Protein AF-A0A409X6I0-F1 (afdb_monomer_lite)

Secondary structure (DSSP, 8-state):
----------------------------GGGGS-HHHHHHHHHHHHHTT--TT-HHHHHH-TTHHHHHHHHHHHHS---SSS-HHHHHHHHHHHHH-TTTTS-HHHHHHHHHHHHHTT--TT-HHHHHHTHHHHHHHHHHHHHHH-GGGHHHHHHHHHHH---SS-SPPPS--

InterPro domains:
  IPR008427 Extracellular membrane protein, CFEM domain [PF05730] (35-93)
  IPR008427 Extracellular membrane protein, CFEM domain [PF05730] (104-156)
  IPR008427 Extracellular membrane protein, CFEM domain [PS52012] (8-117)

Radius of gyration: 24.14 Å; chains: 1; bounding box: 64×63×84 Å

pLDDT: mean 82.96, std 17.98, range [41.56, 98.56]

Foldseek 3Di:
DDDDDDDDDDDDDDDDDPPPDPPPQPPQLCPPDDPQLVVQLCVLCVVLVHDSSPLVSQLPRPRSLVSSVVSCVVPPPDPDPDDVSSVSSQVSSCLVQVCRPPDPQLSVLLCVLCVVQVHHSNPLQSCLVCVVSSVVSSLVSCVVPPVVCSVVSVVSCVPRSDRPDDDDPDDDD

Structure (mmCIF, N/CA/C/O backbone):
data_AF-A0A409X6I0-F1
#
_entry.id   AF-A0A409X6I0-F1
#
loop_
_atom_site.group_PDB
_atom_site.id
_atom_site.type_symbol
_atom_site.label_atom_id
_atom_site.label_alt_id
_atom_site.label_comp_id
_atom_site.label_asym_id
_atom_site.label_entity_id
_atom_site.label_seq_id
_atom_site.pdbx_PDB_ins_code
_atom_site.Cartn_x
_atom_site.Cartn_y
_atom_site.Cartn_z
_atom_site.occupancy
_atom_site.B_iso_or_equiv
_atom_site.auth_seq_id
_atom_site.auth_comp_id
_atom_site.auth_asym_id
_atom_site.auth_atom_id
_atom_site.pdbx_PDB_model_num
ATOM 1 N N . MET A 1 1 ? 24.842 -46.355 59.432 1.00 44.62 1 MET A N 1
ATOM 2 C CA . MET A 1 1 ? 25.572 -45.816 58.264 1.00 44.62 1 MET A CA 1
ATOM 3 C C . MET A 1 1 ? 25.236 -46.663 57.041 1.00 44.62 1 MET A C 1
ATOM 5 O O . MET A 1 1 ? 25.737 -47.772 56.950 1.00 44.62 1 MET A O 1
ATOM 9 N N . ARG A 1 2 ? 24.339 -46.182 56.169 1.00 41.56 2 ARG A N 1
ATOM 10 C CA . ARG A 1 2 ? 24.324 -46.360 54.700 1.00 41.56 2 ARG A CA 1
ATOM 11 C C . ARG A 1 2 ? 23.051 -45.700 54.160 1.00 41.56 2 ARG A C 1
ATOM 13 O O . ARG A 1 2 ? 21.946 -46.066 54.536 1.00 41.56 2 ARG A O 1
ATOM 20 N N . LEU A 1 3 ? 23.280 -44.653 53.373 1.00 43.84 3 LEU A N 1
ATOM 21 C CA . LEU A 1 3 ? 22.311 -43.771 52.733 1.00 43.84 3 LEU A CA 1
ATOM 22 C C . LEU A 1 3 ? 21.773 -44.432 51.461 1.00 43.84 3 LEU A C 1
ATOM 24 O O . LEU A 1 3 ? 22.565 -44.910 50.651 1.00 43.84 3 LEU A O 1
ATOM 28 N N . THR A 1 4 ? 20.460 -44.402 51.248 1.00 53.38 4 THR A N 1
ATOM 29 C CA . THR A 1 4 ? 19.843 -44.723 49.953 1.00 53.38 4 THR A CA 1
ATOM 30 C C . THR A 1 4 ? 19.364 -43.438 49.288 1.00 53.38 4 THR A C 1
ATOM 32 O O . THR A 1 4 ? 18.361 -42.851 49.685 1.00 53.38 4 THR A O 1
ATOM 35 N N . PHE A 1 5 ? 20.127 -43.005 48.282 1.00 50.94 5 PHE A N 1
ATOM 36 C CA . PHE A 1 5 ? 19.783 -41.962 47.317 1.00 50.94 5 PHE A CA 1
ATOM 37 C C . PHE A 1 5 ? 18.679 -42.471 46.377 1.00 50.94 5 PHE A C 1
ATOM 39 O O . PHE A 1 5 ? 18.857 -43.504 45.738 1.00 50.94 5 PHE A O 1
ATOM 46 N N . SER A 1 6 ? 17.569 -41.741 46.254 1.00 55.03 6 SER A N 1
ATOM 47 C CA . SER A 1 6 ? 16.599 -41.918 45.162 1.00 55.03 6 SER A CA 1
ATOM 48 C C . SER A 1 6 ? 16.663 -40.699 44.246 1.00 55.03 6 SER A C 1
ATOM 50 O O . SER A 1 6 ? 16.239 -39.608 44.620 1.00 55.03 6 SER A O 1
ATOM 52 N N . LEU A 1 7 ? 17.248 -40.888 43.061 1.00 52.19 7 LEU A N 1
ATOM 53 C CA . LEU A 1 7 ? 17.246 -39.920 41.967 1.00 52.19 7 LEU A CA 1
ATOM 54 C C . LEU A 1 7 ? 15.867 -39.919 41.297 1.00 52.19 7 LEU A C 1
ATOM 56 O O . LEU A 1 7 ? 15.489 -40.895 40.654 1.00 52.19 7 LEU A O 1
ATOM 60 N N . LEU A 1 8 ? 15.132 -38.814 41.419 1.00 54.28 8 LEU A N 1
ATOM 61 C CA . LEU A 1 8 ? 13.955 -38.537 40.598 1.00 54.28 8 LEU A CA 1
ATOM 62 C C . LEU A 1 8 ? 14.421 -37.858 39.304 1.00 54.28 8 LEU A C 1
ATOM 64 O O . LEU A 1 8 ? 14.811 -36.691 39.305 1.00 54.28 8 LEU A O 1
ATOM 68 N N . ALA A 1 9 ? 14.417 -38.611 38.205 1.00 52.28 9 ALA A N 1
ATOM 69 C CA . ALA A 1 9 ? 14.666 -38.094 36.866 1.00 52.28 9 ALA A CA 1
ATOM 70 C C . ALA A 1 9 ? 13.420 -37.334 36.377 1.00 52.28 9 ALA A C 1
ATOM 72 O O . ALA A 1 9 ? 12.397 -37.936 36.060 1.00 52.28 9 ALA A O 1
ATOM 73 N N . SER A 1 10 ? 13.504 -36.004 36.353 1.00 57.00 10 SER A N 1
ATOM 74 C CA . SER A 1 10 ? 12.445 -35.121 35.859 1.00 57.00 10 SER A CA 1
ATOM 75 C C . SER A 1 10 ? 12.560 -34.992 34.337 1.00 57.00 10 SER A C 1
ATOM 77 O O . SER A 1 10 ? 13.460 -34.327 33.823 1.00 57.00 10 SER A O 1
ATOM 79 N N . THR A 1 11 ? 11.691 -35.682 33.600 1.00 52.91 11 THR A N 1
ATOM 80 C CA . THR A 1 11 ? 11.633 -35.637 32.133 1.00 52.91 11 THR A CA 1
ATOM 81 C C . THR A 1 11 ? 10.944 -34.355 31.664 1.00 52.91 11 THR A C 1
ATOM 83 O O . THR A 1 11 ? 9.725 -34.226 31.768 1.00 52.91 11 THR A O 1
ATOM 86 N N . PHE A 1 12 ? 11.719 -33.414 31.123 1.00 55.34 12 PHE A N 1
ATOM 87 C CA . PHE A 1 12 ? 11.206 -32.261 30.379 1.00 55.34 12 PHE A CA 1
ATOM 88 C C . PHE A 1 12 ? 10.699 -32.717 29.001 1.00 55.34 12 PHE A C 1
ATOM 90 O O . PHE A 1 12 ? 11.486 -33.139 28.156 1.00 55.34 12 PHE A O 1
ATOM 97 N N . ILE A 1 13 ? 9.387 -32.630 28.771 1.00 62.47 13 ILE A N 1
ATOM 98 C CA . ILE A 1 13 ? 8.759 -32.860 27.462 1.00 62.47 13 ILE A CA 1
ATOM 99 C C . ILE A 1 13 ? 8.757 -31.526 26.706 1.00 62.47 13 ILE A C 1
ATOM 101 O O . ILE A 1 13 ? 7.970 -30.630 27.012 1.00 62.47 13 ILE A O 1
ATOM 105 N N . THR A 1 14 ? 9.648 -31.369 25.729 1.00 55.47 14 THR A N 1
ATOM 106 C CA . THR A 1 14 ? 9.656 -30.224 24.810 1.00 55.47 14 THR A CA 1
ATOM 107 C C . THR A 1 14 ? 8.617 -30.433 23.708 1.00 55.47 14 THR A C 1
ATOM 109 O O . THR A 1 14 ? 8.810 -31.203 22.770 1.00 55.47 14 THR A O 1
ATOM 112 N N . LEU A 1 15 ? 7.488 -29.731 23.822 1.00 55.09 15 LEU A N 1
ATOM 113 C CA . LEU A 1 15 ? 6.472 -29.626 22.775 1.00 55.09 15 LEU A CA 1
ATOM 114 C C . LEU A 1 15 ? 7.026 -28.806 21.595 1.00 55.09 15 LEU A C 1
ATOM 116 O O . LEU A 1 15 ? 7.032 -27.576 21.632 1.00 55.09 15 LEU A O 1
ATOM 120 N N . LEU A 1 16 ? 7.487 -29.484 20.539 1.00 52.91 16 LEU A N 1
ATOM 121 C CA . LEU A 1 16 ? 7.744 -28.852 19.242 1.00 52.91 16 LEU A CA 1
ATOM 122 C C . LEU A 1 16 ? 6.402 -28.449 18.618 1.00 52.91 16 LEU A C 1
ATOM 124 O O . LEU A 1 16 ? 5.678 -29.279 18.074 1.00 52.91 16 LEU A O 1
ATOM 128 N N . SER A 1 17 ? 6.073 -27.161 18.690 1.00 53.56 17 SER A N 1
ATOM 129 C CA . SER A 1 17 ? 4.983 -26.591 17.899 1.00 53.56 17 SER A CA 1
ATOM 130 C C . SER A 1 17 ? 5.460 -26.462 16.452 1.00 53.56 17 SER A C 1
ATOM 132 O O . SER A 1 17 ? 6.298 -25.613 16.153 1.00 53.56 17 SER A O 1
ATOM 134 N N . LEU A 1 18 ? 4.962 -27.314 15.552 1.00 47.59 18 LEU A N 1
ATOM 135 C CA . LEU A 1 18 ? 5.160 -27.128 14.115 1.00 47.59 18 LEU A CA 1
ATOM 136 C C . LEU A 1 18 ? 4.294 -25.951 13.658 1.00 47.59 18 LEU A C 1
ATOM 138 O O . LEU A 1 18 ? 3.101 -26.102 13.400 1.00 47.59 18 LEU A O 1
ATOM 142 N N . THR A 1 19 ? 4.891 -24.769 13.541 1.00 52.56 19 THR A N 1
ATOM 143 C CA . THR A 1 19 ? 4.283 -23.665 12.798 1.00 52.56 19 THR A CA 1
ATOM 144 C C . THR A 1 19 ? 4.345 -24.005 11.315 1.00 52.56 19 THR A C 1
ATOM 146 O O . THR A 1 19 ? 5.390 -23.883 10.678 1.00 52.56 19 THR A O 1
ATOM 149 N N . THR A 1 20 ? 3.231 -24.467 10.753 1.00 48.56 20 THR A N 1
ATOM 150 C CA . THR A 1 20 ? 3.060 -24.596 9.305 1.00 48.56 20 THR A CA 1
ATOM 151 C C . THR A 1 20 ? 2.965 -23.204 8.690 1.00 48.56 20 THR A C 1
ATOM 153 O O . THR A 1 20 ? 1.882 -22.625 8.596 1.00 48.56 20 THR A O 1
ATOM 156 N N . THR A 1 21 ? 4.099 -22.649 8.274 1.00 46.59 21 THR A N 1
ATOM 157 C CA . THR A 1 21 ? 4.140 -21.462 7.422 1.00 46.59 21 THR A CA 1
ATOM 158 C C . THR A 1 21 ? 3.595 -21.864 6.054 1.00 46.59 21 THR A C 1
ATOM 160 O O . THR A 1 21 ? 4.266 -22.552 5.285 1.00 46.59 21 THR A O 1
ATOM 163 N N . LYS A 1 22 ? 2.355 -21.476 5.735 1.00 43.53 22 LYS A N 1
ATOM 164 C CA . LYS A 1 22 ? 1.881 -21.517 4.349 1.00 43.53 22 LYS A CA 1
ATOM 165 C C . LYS A 1 22 ? 2.707 -20.495 3.572 1.00 43.53 22 LYS A C 1
ATOM 167 O O . LYS A 1 22 ? 2.437 -19.301 3.648 1.00 43.53 22 LYS A O 1
ATOM 172 N N . ALA A 1 23 ? 3.734 -20.959 2.864 1.00 43.31 23 ALA A N 1
ATOM 173 C CA . ALA A 1 23 ? 4.404 -20.166 1.847 1.00 43.31 23 ALA A CA 1
ATOM 174 C C . ALA A 1 23 ? 3.384 -19.923 0.730 1.00 43.31 23 ALA A C 1
ATOM 176 O O . ALA A 1 23 ? 3.188 -20.753 -0.154 1.00 43.31 23 ALA A O 1
ATOM 177 N N . GLN A 1 24 ? 2.643 -18.825 0.840 1.00 46.12 24 GLN A N 1
ATOM 178 C CA . GLN A 1 24 ? 1.776 -18.351 -0.222 1.00 46.12 24 GLN A CA 1
ATOM 179 C C . GLN A 1 24 ? 2.703 -17.952 -1.368 1.00 46.12 24 GLN A C 1
ATOM 181 O O . GLN A 1 24 ? 3.356 -16.914 -1.304 1.00 46.12 24 GLN A O 1
ATOM 186 N N . THR A 1 25 ? 2.833 -18.818 -2.374 1.00 45.09 25 THR A N 1
ATOM 187 C CA . THR A 1 25 ? 3.571 -18.517 -3.601 1.00 45.09 25 THR A CA 1
ATOM 188 C C . THR A 1 25 ? 2.778 -17.463 -4.356 1.00 45.09 25 THR A C 1
ATOM 190 O O . THR A 1 25 ? 1.951 -17.780 -5.212 1.00 45.09 25 THR A O 1
ATOM 193 N N . THR A 1 26 ? 2.962 -16.200 -3.982 1.00 56.19 26 THR A N 1
ATOM 194 C CA . THR A 1 26 ? 2.552 -15.071 -4.804 1.00 56.19 26 THR A CA 1
ATOM 195 C C . THR A 1 26 ? 3.239 -15.257 -6.151 1.00 56.19 26 THR A C 1
ATOM 197 O O . THR A 1 26 ? 4.463 -15.358 -6.228 1.00 56.19 26 THR A O 1
ATOM 200 N N . ALA A 1 27 ? 2.449 -15.416 -7.215 1.00 64.19 27 ALA A N 1
ATOM 201 C CA . ALA A 1 27 ? 2.991 -15.456 -8.565 1.00 64.19 27 ALA A CA 1
ATOM 202 C C . ALA A 1 27 ? 3.915 -14.243 -8.737 1.00 64.19 27 ALA A C 1
ATOM 204 O O . ALA A 1 27 ? 3.525 -13.134 -8.366 1.00 64.19 27 ALA A O 1
ATOM 205 N N . ALA A 1 28 ? 5.141 -14.461 -9.227 1.00 81.75 28 ALA A N 1
ATOM 206 C CA . ALA A 1 28 ? 6.127 -13.394 -9.344 1.00 81.75 28 ALA A CA 1
ATOM 207 C C . ALA A 1 28 ? 5.512 -12.249 -10.162 1.00 81.75 28 ALA A C 1
ATOM 209 O O . ALA A 1 28 ? 5.194 -12.415 -11.340 1.00 81.75 28 ALA A O 1
ATOM 210 N N . TRP A 1 29 ? 5.290 -11.107 -9.508 1.00 88.88 29 TRP A N 1
ATOM 211 C CA . TRP A 1 29 ? 4.547 -9.968 -10.056 1.00 88.88 29 TRP A CA 1
ATOM 212 C C . TRP A 1 29 ? 5.142 -9.466 -11.381 1.00 88.88 29 TRP A C 1
ATOM 214 O O . TRP A 1 29 ? 4.434 -8.949 -12.245 1.00 88.88 29 TRP A O 1
ATOM 224 N N . TRP A 1 30 ? 6.447 -9.686 -11.555 1.00 90.38 30 TRP A N 1
ATOM 225 C CA . TRP A 1 30 ? 7.239 -9.286 -12.706 1.00 90.38 30 TRP A CA 1
ATOM 226 C C . TRP A 1 30 ? 7.189 -10.274 -13.888 1.00 90.38 30 TRP A C 1
ATOM 228 O O . TRP A 1 30 ? 7.613 -9.916 -14.983 1.00 90.38 30 TRP A O 1
ATOM 238 N N . ASN A 1 31 ? 6.640 -11.487 -13.730 1.00 88.50 31 ASN A N 1
ATOM 239 C CA . ASN A 1 31 ? 6.632 -12.515 -14.789 1.00 88.50 31 ASN A CA 1
ATOM 240 C C . ASN A 1 31 ? 5.820 -12.125 -16.033 1.00 88.50 31 ASN A C 1
ATOM 242 O O . ASN A 1 31 ? 6.043 -12.667 -17.111 1.00 88.50 31 ASN A O 1
ATOM 246 N N . SER A 1 32 ? 4.850 -11.223 -15.881 1.00 85.19 32 SER A N 1
ATOM 247 C CA . SER A 1 32 ? 4.010 -10.738 -16.986 1.00 85.19 32 SER A CA 1
ATOM 248 C C . SER A 1 32 ? 4.610 -9.533 -17.717 1.00 85.19 32 SER A C 1
ATOM 250 O O . SER A 1 32 ? 4.022 -9.034 -18.678 1.00 85.19 32 SER A O 1
ATOM 252 N N . LEU A 1 33 ? 5.765 -9.044 -17.262 1.00 88.75 33 LEU A N 1
ATOM 253 C CA . LEU A 1 33 ? 6.386 -7.837 -17.781 1.00 88.75 33 LEU A CA 1
ATOM 254 C C . LEU A 1 33 ? 7.292 -8.134 -18.975 1.00 88.75 33 LEU A C 1
ATOM 256 O O . LEU A 1 33 ? 7.905 -9.193 -19.085 1.00 88.75 33 LEU A O 1
ATOM 260 N N . LEU A 1 34 ? 7.422 -7.144 -19.857 1.00 89.94 34 LEU A N 1
ATOM 261 C CA . LEU A 1 34 ? 8.413 -7.171 -20.930 1.00 89.94 34 LEU A CA 1
ATOM 262 C C . LEU A 1 34 ? 9.837 -7.052 -20.365 1.00 89.94 34 LEU A C 1
ATOM 264 O O . LEU A 1 34 ? 10.048 -6.548 -19.261 1.00 89.94 34 LEU A O 1
ATOM 268 N N . THR A 1 35 ? 10.831 -7.437 -21.168 1.00 91.06 35 THR A N 1
ATOM 269 C CA . THR A 1 35 ? 12.244 -7.472 -20.757 1.00 91.06 35 THR A CA 1
ATOM 270 C C . THR A 1 35 ? 12.748 -6.142 -20.191 1.00 91.06 35 THR A C 1
ATOM 272 O O . THR A 1 35 ? 13.415 -6.148 -19.161 1.00 91.06 35 THR A O 1
ATOM 275 N N . CYS A 1 36 ? 12.412 -5.003 -20.814 1.00 92.81 36 CYS A N 1
ATOM 276 C CA . CYS A 1 36 ? 12.881 -3.698 -20.333 1.00 92.81 36 CYS A CA 1
ATOM 277 C C . CYS A 1 36 ? 12.356 -3.367 -18.918 1.00 92.81 36 CYS A C 1
ATOM 279 O O . CYS A 1 36 ? 13.174 -3.148 -18.024 1.00 92.81 36 CYS A O 1
ATOM 281 N N . PRO A 1 37 ? 11.036 -3.414 -18.639 1.00 93.25 37 PRO A N 1
ATOM 282 C CA . PRO A 1 37 ? 10.547 -3.240 -17.273 1.00 93.25 37 PRO A CA 1
ATOM 283 C C . PRO A 1 37 ? 11.107 -4.250 -16.262 1.00 93.25 37 PRO A C 1
ATOM 285 O O . PRO A 1 37 ? 11.375 -3.861 -15.130 1.00 93.25 37 PRO A O 1
ATOM 288 N N . VAL A 1 38 ? 11.348 -5.513 -16.640 1.00 94.12 38 VAL A N 1
ATOM 289 C CA . VAL A 1 38 ? 11.995 -6.486 -15.733 1.00 94.12 38 VAL A CA 1
ATOM 290 C C . VAL A 1 38 ? 13.414 -6.044 -15.363 1.00 94.12 38 VAL A C 1
ATOM 292 O O . VAL A 1 38 ? 13.796 -6.129 -14.196 1.00 94.12 38 VAL A O 1
ATOM 295 N N . GLN A 1 39 ? 14.192 -5.528 -16.318 1.00 95.00 39 GLN A N 1
ATOM 296 C CA . GLN A 1 39 ? 15.533 -4.994 -16.046 1.00 95.00 39 GLN A CA 1
ATOM 297 C C . GLN A 1 39 ? 15.479 -3.783 -15.109 1.00 95.00 39 GLN A C 1
ATOM 299 O O . GLN A 1 39 ? 16.240 -3.725 -14.143 1.00 95.00 39 GLN A O 1
ATOM 304 N N . CYS A 1 40 ? 14.533 -2.867 -15.334 1.00 95.88 40 CYS A N 1
ATOM 305 C CA . CYS A 1 40 ? 14.305 -1.736 -14.438 1.00 95.88 40 CYS A CA 1
ATOM 306 C C . CYS A 1 40 ? 13.916 -2.180 -13.024 1.00 95.88 40 CYS A C 1
ATOM 308 O O . CYS A 1 40 ? 14.482 -1.685 -12.052 1.00 95.88 40 CYS A O 1
ATOM 310 N N . ALA A 1 41 ? 12.999 -3.142 -12.899 1.00 95.50 41 ALA A N 1
ATOM 311 C CA . ALA A 1 41 ? 12.601 -3.706 -11.613 1.00 95.50 41 ALA A CA 1
ATOM 312 C C . ALA A 1 41 ? 13.779 -4.387 -10.904 1.00 95.50 41 ALA A C 1
ATOM 314 O O . ALA A 1 41 ? 13.976 -4.189 -9.711 1.00 95.50 41 ALA A O 1
ATOM 315 N N . THR A 1 42 ? 14.602 -5.141 -11.635 1.00 96.44 42 THR A N 1
ATOM 316 C CA . THR A 1 42 ? 15.782 -5.819 -11.076 1.00 96.44 42 THR A CA 1
ATOM 317 C C . THR A 1 42 ? 16.801 -4.809 -10.552 1.00 96.44 42 THR A C 1
ATOM 319 O O . THR A 1 42 ? 17.294 -4.952 -9.435 1.00 96.44 42 THR A O 1
ATOM 322 N N . SER A 1 43 ? 17.084 -3.755 -11.325 1.00 97.12 43 SER A N 1
ATOM 323 C CA . SER A 1 43 ? 18.016 -2.703 -10.910 1.00 97.12 43 SER A CA 1
ATOM 324 C C . SER A 1 43 ? 17.487 -1.906 -9.716 1.00 97.12 43 SER A C 1
ATOM 326 O O . SER A 1 43 ? 18.236 -1.650 -8.776 1.00 97.12 43 SER A O 1
ATOM 328 N N . ALA A 1 44 ? 16.204 -1.537 -9.722 1.00 97.25 44 ALA A N 1
ATOM 329 C CA . ALA A 1 44 ? 15.579 -0.824 -8.611 1.00 97.25 44 ALA A CA 1
ATOM 330 C C . ALA A 1 44 ? 15.533 -1.683 -7.336 1.00 97.25 44 ALA A C 1
ATOM 332 O O . ALA A 1 44 ? 15.771 -1.172 -6.244 1.00 97.25 44 ALA A O 1
ATOM 333 N N . ALA A 1 45 ? 15.276 -2.991 -7.460 1.00 97.06 45 ALA A N 1
ATOM 334 C CA . ALA A 1 45 ? 15.303 -3.927 -6.335 1.00 97.06 45 ALA A CA 1
ATOM 335 C C . ALA A 1 45 ? 16.703 -3.987 -5.711 1.00 97.06 45 ALA A C 1
ATOM 337 O O . ALA A 1 45 ? 16.839 -3.820 -4.499 1.00 97.06 45 ALA A O 1
ATOM 338 N N . ALA A 1 46 ? 17.745 -4.110 -6.542 1.00 97.31 46 ALA A N 1
ATOM 339 C CA . ALA A 1 46 ? 19.131 -4.089 -6.085 1.00 97.31 46 ALA A CA 1
ATOM 340 C C . ALA A 1 46 ? 19.491 -2.773 -5.368 1.00 97.31 46 ALA A C 1
ATOM 342 O O . ALA A 1 46 ? 20.075 -2.814 -4.286 1.00 97.31 46 ALA A O 1
ATOM 343 N N . ASN A 1 47 ? 19.085 -1.618 -5.911 1.00 97.31 47 ASN A N 1
ATOM 344 C CA . ASN A 1 47 ? 19.296 -0.310 -5.274 1.00 97.31 47 ASN A CA 1
ATOM 345 C C . ASN A 1 47 ? 18.570 -0.182 -3.927 1.00 97.31 47 ASN A C 1
ATOM 347 O O . ASN A 1 47 ? 19.083 0.438 -2.997 1.00 97.31 47 ASN A O 1
ATOM 351 N N . ALA A 1 48 ? 17.384 -0.777 -3.816 1.00 96.38 48 ALA A N 1
ATOM 352 C CA . ALA A 1 48 ? 16.615 -0.841 -2.580 1.00 96.38 48 ALA A CA 1
ATOM 353 C C . ALA A 1 48 ? 17.164 -1.865 -1.567 1.00 96.38 48 ALA A C 1
ATOM 355 O O . ALA A 1 48 ? 16.655 -1.931 -0.449 1.00 96.38 48 ALA A O 1
ATOM 356 N N . GLY A 1 49 ? 18.169 -2.669 -1.936 1.00 97.00 49 GLY A N 1
ATOM 357 C CA . GLY A 1 49 ? 18.667 -3.771 -1.110 1.00 97.00 49 GLY A CA 1
ATOM 358 C C . GLY A 1 49 ? 17.664 -4.920 -0.957 1.00 97.00 49 GLY A C 1
ATOM 359 O O . GLY A 1 49 ? 17.727 -5.655 0.026 1.00 97.00 49 GLY A O 1
ATOM 360 N N . CYS A 1 50 ? 16.732 -5.062 -1.900 1.00 96.00 50 CYS A N 1
ATOM 361 C CA . CYS A 1 50 ? 15.690 -6.083 -1.904 1.00 96.00 50 CYS A CA 1
ATOM 362 C C . CYS A 1 50 ? 15.952 -7.147 -2.977 1.00 96.00 50 CYS A C 1
ATOM 364 O O . CYS A 1 50 ? 16.481 -6.855 -4.050 1.00 96.00 50 CYS A O 1
ATOM 366 N N . ASP A 1 51 ? 15.496 -8.376 -2.727 1.00 95.38 51 ASP A N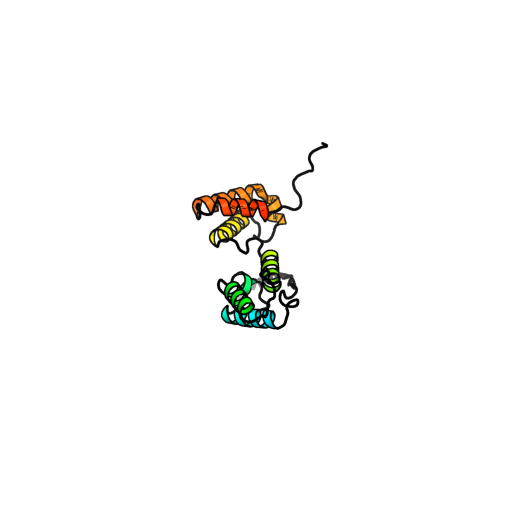 1
ATOM 367 C CA . ASP A 1 51 ? 15.328 -9.370 -3.789 1.00 95.38 51 ASP A CA 1
ATOM 368 C C . ASP A 1 51 ? 14.083 -9.024 -4.624 1.00 95.38 51 ASP A C 1
ATOM 370 O O . ASP A 1 51 ? 13.059 -8.612 -4.076 1.00 95.38 51 ASP A O 1
ATOM 374 N N . ILE A 1 52 ? 14.134 -9.210 -5.947 1.00 93.44 52 ILE A N 1
ATOM 375 C CA . ILE A 1 52 ? 12.991 -8.911 -6.833 1.00 93.44 52 ILE A CA 1
ATOM 376 C C . ILE A 1 52 ? 11.751 -9.782 -6.529 1.00 93.44 52 ILE A C 1
ATOM 378 O O . ILE A 1 52 ? 10.619 -9.410 -6.858 1.00 93.44 52 ILE A O 1
ATOM 382 N N . ASN A 1 53 ? 11.944 -10.933 -5.881 1.00 92.56 53 ASN A N 1
ATOM 383 C CA . ASN A 1 53 ? 10.878 -11.822 -5.424 1.00 92.56 53 ASN A CA 1
ATOM 384 C C . ASN A 1 53 ? 10.410 -11.506 -3.997 1.00 92.56 53 ASN A C 1
ATOM 386 O O . ASN A 1 53 ? 9.345 -11.980 -3.597 1.00 92.56 53 ASN A O 1
ATOM 390 N N . ASP A 1 54 ? 11.146 -10.694 -3.232 1.00 92.19 54 ASP A N 1
ATOM 391 C CA . ASP A 1 54 ? 10.725 -10.247 -1.903 1.00 92.19 54 ASP A CA 1
ATOM 392 C C . ASP A 1 54 ? 9.785 -9.045 -2.022 1.00 92.19 54 ASP A C 1
ATOM 394 O O . ASP A 1 54 ? 10.128 -7.898 -1.728 1.00 92.19 54 ASP A O 1
ATOM 398 N N . LEU A 1 55 ? 8.554 -9.321 -2.456 1.00 90.44 55 LEU A N 1
ATOM 399 C CA . LEU A 1 55 ? 7.519 -8.304 -2.621 1.00 90.44 55 LEU A CA 1
ATOM 400 C C . LEU A 1 55 ? 7.287 -7.507 -1.328 1.00 90.44 55 LEU A C 1
ATOM 402 O O . LEU A 1 55 ? 7.038 -6.307 -1.387 1.00 90.44 55 LEU A O 1
ATOM 406 N N . LYS A 1 56 ? 7.440 -8.132 -0.153 1.00 87.94 56 LYS A N 1
ATOM 407 C CA . LYS A 1 56 ? 7.321 -7.433 1.130 1.00 87.94 56 LYS A CA 1
ATOM 408 C C . LYS A 1 56 ? 8.419 -6.382 1.292 1.00 87.94 56 LYS A C 1
ATOM 410 O O . LYS A 1 56 ? 8.110 -5.270 1.724 1.00 87.94 56 LYS A O 1
ATOM 415 N N . CYS A 1 57 ? 9.666 -6.707 0.958 1.00 91.69 57 CYS A N 1
ATOM 416 C CA . CYS A 1 57 ? 10.758 -5.734 0.941 1.00 91.69 57 CYS A CA 1
ATOM 417 C C . CYS A 1 57 ? 10.472 -4.618 -0.069 1.00 91.69 57 CYS A C 1
ATOM 419 O O . CYS A 1 57 ? 10.482 -3.442 0.298 1.00 91.69 57 CYS A O 1
ATOM 421 N N . LEU A 1 58 ? 10.116 -4.975 -1.307 1.00 93.62 58 LEU A N 1
ATOM 422 C CA . LEU A 1 58 ? 9.870 -4.011 -2.384 1.00 93.62 58 LEU A CA 1
ATOM 423 C C . LEU A 1 58 ? 8.744 -3.024 -2.046 1.00 93.62 58 LEU A C 1
ATOM 425 O O . LEU A 1 58 ? 8.920 -1.819 -2.200 1.00 93.62 58 LEU A O 1
ATOM 429 N N . CYS A 1 59 ? 7.608 -3.507 -1.537 1.00 90.75 59 CYS A N 1
ATOM 430 C CA . CYS A 1 59 ? 6.459 -2.664 -1.197 1.00 90.75 59 CYS A CA 1
ATOM 431 C C . CYS A 1 59 ? 6.708 -1.759 0.020 1.00 90.75 59 CYS A C 1
ATOM 433 O O . CYS A 1 59 ? 6.009 -0.760 0.184 1.00 90.75 59 CYS A O 1
ATOM 435 N N . ASN A 1 60 ? 7.686 -2.087 0.873 1.00 88.19 60 ASN A N 1
ATOM 436 C CA . ASN A 1 60 ? 8.076 -1.260 2.019 1.00 88.19 60 ASN A CA 1
ATOM 437 C C . ASN A 1 60 ? 9.311 -0.388 1.754 1.00 88.19 60 ASN A C 1
ATOM 439 O O . ASN A 1 60 ? 9.651 0.444 2.596 1.00 88.19 60 ASN A O 1
ATOM 443 N N . SER A 1 61 ? 9.968 -0.545 0.606 1.00 91.19 61 SER A N 1
ATOM 444 C CA . SER A 1 61 ? 11.075 0.317 0.208 1.00 91.19 61 SER A CA 1
ATOM 445 C C . SER A 1 61 ? 10.564 1.707 -0.174 1.00 91.19 61 SER A C 1
ATOM 447 O O . SER A 1 61 ? 9.661 1.854 -0.997 1.00 91.19 61 SER A O 1
ATOM 449 N N . SER A 1 62 ? 11.180 2.744 0.394 1.00 87.44 62 SER A N 1
ATOM 450 C CA . SER A 1 62 ? 10.888 4.141 0.058 1.00 87.44 62 SER A CA 1
ATOM 451 C C . SER A 1 62 ? 11.460 4.577 -1.295 1.00 87.44 62 SER A C 1
ATOM 453 O O . SER A 1 62 ? 11.065 5.625 -1.806 1.00 87.44 62 SER A O 1
ATOM 455 N N . THR A 1 63 ? 12.380 3.803 -1.880 1.00 92.75 63 THR A N 1
ATOM 456 C CA . THR A 1 63 ? 13.087 4.156 -3.123 1.00 92.75 63 THR A CA 1
ATOM 457 C C . THR A 1 63 ? 12.678 3.295 -4.310 1.00 92.75 63 THR A C 1
ATOM 459 O O . THR A 1 63 ? 12.649 3.799 -5.431 1.00 92.75 63 THR A O 1
ATOM 462 N N . PHE A 1 64 ? 12.297 2.031 -4.084 1.00 95.31 64 PHE A N 1
ATOM 463 C CA . PHE A 1 64 ? 12.062 1.059 -5.155 1.00 95.31 64 PHE A CA 1
ATOM 464 C C . PHE A 1 64 ? 11.086 1.559 -6.225 1.00 95.31 64 PHE A C 1
ATOM 466 O O . PHE A 1 64 ? 11.422 1.565 -7.406 1.00 95.31 64 PHE A O 1
ATOM 473 N N . LEU A 1 65 ? 9.878 1.981 -5.826 1.00 93.06 65 LEU A N 1
ATOM 474 C CA . LEU A 1 65 ? 8.842 2.381 -6.783 1.00 93.06 65 LEU A CA 1
ATOM 475 C C . LEU A 1 65 ? 9.285 3.582 -7.622 1.00 93.06 65 LEU A C 1
ATOM 477 O O . LEU A 1 65 ? 9.019 3.626 -8.821 1.00 93.06 65 LEU A O 1
ATOM 481 N N . THR A 1 66 ? 9.948 4.546 -6.985 1.00 92.94 66 THR A N 1
ATOM 482 C CA . THR A 1 66 ? 10.458 5.750 -7.643 1.00 92.94 66 THR A CA 1
ATOM 483 C C . THR A 1 66 ? 11.526 5.384 -8.669 1.00 92.94 66 THR A C 1
ATOM 485 O O . THR A 1 66 ? 11.400 5.761 -9.831 1.00 92.94 66 THR A O 1
ATOM 488 N N . ASP A 1 67 ? 12.523 4.587 -8.283 1.00 95.50 67 ASP A N 1
ATOM 489 C CA . ASP A 1 67 ? 13.599 4.145 -9.177 1.00 95.50 67 ASP A CA 1
ATOM 490 C C . ASP A 1 67 ? 13.063 3.294 -10.332 1.00 95.50 67 ASP A C 1
ATOM 492 O O . ASP A 1 67 ? 13.443 3.485 -11.490 1.00 95.50 67 ASP A O 1
ATOM 496 N N . PHE A 1 68 ? 12.136 2.382 -10.030 1.00 95.06 68 PHE A N 1
ATOM 497 C CA . PHE A 1 68 ? 11.498 1.529 -11.021 1.00 95.06 68 PHE A CA 1
ATOM 498 C C . PHE A 1 68 ? 10.716 2.360 -12.042 1.00 95.06 68 PHE A C 1
ATOM 500 O O . PHE A 1 68 ? 10.926 2.198 -13.245 1.00 95.06 68 PHE A O 1
ATOM 507 N N . ARG A 1 69 ? 9.868 3.286 -11.576 1.00 92.81 69 ARG A N 1
ATOM 508 C CA . ARG A 1 69 ? 9.102 4.205 -12.430 1.00 92.81 69 ARG A CA 1
ATOM 509 C C . ARG A 1 69 ? 10.016 5.047 -13.308 1.00 92.81 69 ARG A C 1
ATOM 511 O O . ARG A 1 69 ? 9.843 5.041 -14.523 1.00 92.81 69 ARG A O 1
ATOM 518 N N . ASN A 1 70 ? 11.014 5.691 -12.710 1.00 92.88 70 ASN A N 1
ATOM 519 C CA . ASN A 1 70 ? 11.946 6.550 -13.433 1.00 92.88 70 ASN A CA 1
ATOM 520 C C . ASN A 1 70 ? 12.698 5.770 -14.519 1.00 92.88 70 ASN A C 1
ATOM 522 O O . ASN A 1 70 ? 12.784 6.221 -15.659 1.00 92.88 70 ASN A O 1
ATOM 526 N N . CYS A 1 71 ? 13.211 4.578 -14.197 1.00 94.38 71 CYS A N 1
ATOM 527 C CA . CYS A 1 71 ? 13.896 3.736 -15.177 1.00 94.38 71 CYS A CA 1
ATOM 528 C C . CYS A 1 71 ? 12.975 3.366 -16.340 1.00 94.38 71 CYS A C 1
ATOM 530 O O . CYS A 1 71 ? 13.364 3.472 -17.504 1.00 94.38 71 CYS A O 1
ATOM 532 N N . VAL A 1 72 ? 11.748 2.962 -16.022 1.00 92.06 72 VAL A N 1
ATOM 533 C CA . VAL A 1 72 ? 10.755 2.547 -17.005 1.00 92.06 72 VAL A CA 1
ATOM 534 C C . VAL A 1 72 ? 10.368 3.693 -17.942 1.00 92.06 72 VAL A C 1
ATOM 536 O O . VAL A 1 72 ? 10.303 3.480 -19.149 1.00 92.06 72 VAL A O 1
ATOM 539 N N . GLU A 1 73 ? 10.142 4.894 -17.413 1.00 89.44 73 GLU A N 1
ATOM 540 C CA . GLU A 1 73 ? 9.783 6.080 -18.203 1.00 89.44 73 GLU A CA 1
ATOM 541 C C . GLU A 1 73 ? 10.935 6.570 -19.091 1.00 89.44 73 GLU A C 1
ATOM 543 O O . GLU A 1 73 ? 10.697 7.027 -20.207 1.00 89.44 73 GLU A O 1
ATOM 548 N N . LEU A 1 74 ? 12.181 6.452 -18.622 1.00 90.06 74 LEU A N 1
ATOM 549 C CA . LEU A 1 74 ? 13.360 6.917 -19.358 1.00 90.06 74 LEU A CA 1
ATOM 550 C C . LEU A 1 74 ? 13.881 5.907 -20.385 1.00 90.06 74 LEU A C 1
ATOM 552 O O . LEU A 1 74 ? 14.413 6.304 -21.421 1.00 90.06 74 LEU A O 1
ATOM 556 N N . SER A 1 75 ? 13.785 4.612 -20.081 1.00 89.00 75 SER A N 1
ATOM 557 C CA . SER A 1 75 ? 14.538 3.570 -20.796 1.00 89.00 75 SER A CA 1
ATOM 558 C C . SER A 1 75 ? 13.653 2.623 -21.588 1.00 89.00 75 SER A C 1
ATOM 560 O O . SER A 1 75 ? 14.109 2.026 -22.564 1.00 89.00 75 SER A O 1
ATOM 562 N N . CYS A 1 76 ? 12.391 2.461 -21.189 1.00 87.56 76 CYS A N 1
ATOM 563 C CA . CYS A 1 76 ? 11.466 1.637 -21.945 1.00 87.56 76 CYS A CA 1
ATOM 564 C C . CYS A 1 76 ? 10.743 2.529 -22.948 1.00 87.56 76 CYS A C 1
ATOM 566 O O . CYS A 1 76 ? 10.206 3.569 -22.588 1.00 87.56 76 CYS A O 1
ATOM 568 N N . ALA A 1 77 ? 10.731 2.130 -24.222 1.00 74.88 77 ALA A N 1
ATOM 569 C CA . ALA A 1 77 ? 9.954 2.800 -25.260 1.00 74.88 77 ALA A CA 1
ATOM 570 C C . ALA A 1 77 ? 8.454 2.591 -24.984 1.00 74.88 77 ALA A C 1
ATOM 572 O O . ALA A 1 77 ? 7.812 1.724 -25.578 1.00 74.88 77 ALA A O 1
ATOM 573 N N . VAL A 1 78 ? 7.912 3.315 -24.005 1.00 61.16 78 VAL A N 1
ATOM 574 C CA . VAL A 1 78 ? 6.517 3.197 -23.598 1.00 61.16 78 VAL A CA 1
ATOM 575 C C . VAL A 1 78 ? 5.660 4.125 -24.435 1.00 61.16 78 VAL A C 1
ATOM 577 O O . VAL A 1 78 ? 5.851 5.335 -24.451 1.00 61.16 78 VAL A O 1
ATOM 580 N N . THR A 1 79 ? 4.667 3.555 -25.106 1.00 52.38 79 THR A N 1
ATOM 581 C CA . THR A 1 79 ? 3.717 4.292 -25.944 1.00 52.38 79 THR A CA 1
ATOM 582 C C . THR A 1 79 ? 2.506 4.832 -25.168 1.00 52.38 79 THR A C 1
ATOM 584 O O . THR A 1 79 ? 1.519 5.212 -25.793 1.00 52.38 79 THR A O 1
ATOM 587 N N . SER A 1 80 ? 2.521 4.872 -23.828 1.00 51.19 80 SER A N 1
ATOM 588 C CA . SER A 1 80 ? 1.389 5.392 -23.040 1.00 51.19 80 SER A CA 1
ATOM 589 C C . SER A 1 80 ? 1.740 5.820 -21.611 1.00 51.19 80 SER A C 1
ATOM 591 O O . SER A 1 80 ? 2.545 5.180 -20.941 1.00 51.19 80 SER A O 1
ATOM 593 N N . ASN A 1 81 ? 1.021 6.840 -21.119 1.00 48.50 81 ASN A N 1
ATOM 594 C CA . ASN A 1 81 ? 1.117 7.399 -19.758 1.00 48.50 81 ASN A CA 1
ATOM 595 C C . ASN A 1 81 ? 0.698 6.422 -18.638 1.00 48.50 81 ASN A C 1
ATOM 597 O O . ASN A 1 81 ? 1.004 6.652 -17.474 1.00 48.50 81 ASN A O 1
ATOM 601 N N . ALA A 1 82 ? 0.002 5.331 -18.969 1.00 52.84 82 ALA A N 1
ATOM 602 C CA . ALA A 1 82 ? -0.257 4.224 -18.054 1.00 52.84 82 ALA A CA 1
ATOM 603 C C . ALA A 1 82 ? 0.679 3.073 -18.427 1.00 52.84 82 ALA A C 1
ATOM 605 O O . ALA A 1 82 ? 0.429 2.380 -19.413 1.00 52.84 82 ALA A O 1
ATOM 606 N N . ASN A 1 83 ? 1.774 2.888 -17.687 1.00 73.69 83 ASN A N 1
ATOM 607 C CA . ASN A 1 83 ? 2.651 1.746 -17.916 1.00 73.69 83 ASN A CA 1
ATOM 608 C C . ASN A 1 83 ? 2.088 0.510 -17.185 1.00 73.69 83 ASN A C 1
ATOM 610 O O . ASN A 1 83 ? 2.041 0.519 -15.948 1.00 73.69 83 ASN A O 1
ATOM 614 N N . PRO A 1 84 ? 1.707 -0.565 -17.905 1.00 84.56 84 PRO A N 1
ATOM 615 C CA . PRO A 1 84 ? 1.198 -1.798 -17.303 1.00 84.56 84 PRO A CA 1
ATOM 616 C C . PRO A 1 84 ? 2.124 -2.392 -16.236 1.00 84.56 84 PRO A C 1
ATOM 618 O O . PRO A 1 84 ? 1.648 -3.051 -15.319 1.00 84.56 84 PRO A O 1
ATOM 621 N N . ALA A 1 85 ? 3.431 -2.129 -16.311 1.00 88.00 85 ALA A N 1
ATOM 622 C CA . ALA A 1 85 ? 4.402 -2.599 -15.335 1.00 88.00 85 ALA A CA 1
ATOM 623 C C . ALA A 1 85 ? 4.275 -1.915 -13.969 1.00 88.00 85 ALA A C 1
ATOM 625 O O . ALA A 1 85 ? 4.370 -2.583 -12.939 1.00 88.00 85 ALA A O 1
ATOM 626 N N . ILE A 1 86 ? 4.005 -0.605 -13.952 1.00 89.75 86 ILE A N 1
ATOM 627 C CA . ILE A 1 86 ? 3.764 0.127 -12.702 1.00 89.75 86 ILE A CA 1
ATOM 628 C C . ILE A 1 86 ? 2.445 -0.327 -12.085 1.00 89.75 86 ILE A C 1
ATOM 630 O O . ILE A 1 86 ? 2.396 -0.601 -10.891 1.00 89.75 86 ILE A O 1
ATOM 634 N N . ALA A 1 87 ? 1.403 -0.495 -12.904 1.00 88.12 87 ALA A N 1
ATOM 635 C CA . ALA A 1 87 ? 0.125 -1.024 -12.436 1.00 88.12 87 ALA A CA 1
ATOM 636 C C . ALA A 1 87 ? 0.259 -2.453 -11.879 1.00 88.12 87 ALA A C 1
ATOM 638 O O . ALA A 1 87 ? -0.286 -2.746 -10.818 1.00 88.12 87 ALA A O 1
ATOM 639 N N . ALA A 1 88 ? 1.014 -3.331 -12.548 1.00 90.12 88 ALA A N 1
ATOM 640 C CA . ALA A 1 88 ? 1.260 -4.693 -12.081 1.00 90.12 88 ALA A CA 1
ATOM 641 C C . ALA A 1 88 ? 1.950 -4.716 -10.709 1.00 90.12 88 ALA A C 1
ATOM 643 O O . ALA A 1 88 ? 1.519 -5.458 -9.827 1.00 90.12 88 ALA A O 1
ATOM 644 N N . PHE A 1 89 ? 2.972 -3.877 -10.506 1.00 91.25 89 PHE A N 1
ATOM 645 C CA . PHE A 1 89 ? 3.633 -3.757 -9.207 1.00 91.25 89 PHE A CA 1
ATOM 646 C C . PHE A 1 89 ? 2.694 -3.208 -8.125 1.00 91.25 89 PHE A C 1
ATOM 648 O O . PHE A 1 89 ? 2.575 -3.812 -7.061 1.00 91.25 89 PHE A O 1
ATOM 655 N N . SER A 1 90 ? 1.973 -2.118 -8.408 1.00 88.81 90 SER A N 1
ATOM 656 C CA . SER A 1 90 ? 1.009 -1.538 -7.464 1.00 88.81 90 SER A CA 1
ATOM 657 C C . SER A 1 90 ? -0.066 -2.545 -7.052 1.00 88.81 90 SER A C 1
ATOM 659 O O . SER A 1 90 ? -0.349 -2.698 -5.867 1.00 88.81 90 SER A O 1
ATOM 661 N N . ASN A 1 91 ? -0.617 -3.296 -8.010 1.00 88.12 91 ASN A N 1
ATOM 662 C CA . ASN A 1 91 ? -1.605 -4.340 -7.739 1.00 88.12 91 ASN A CA 1
ATOM 663 C C . ASN A 1 91 ? -1.027 -5.467 -6.877 1.00 88.12 91 ASN A C 1
ATOM 665 O O . ASN A 1 91 ? -1.710 -5.976 -5.989 1.00 88.12 91 ASN A O 1
ATOM 669 N N . ALA A 1 92 ? 0.231 -5.848 -7.110 1.00 89.69 92 ALA A N 1
ATOM 670 C CA . ALA A 1 92 ? 0.906 -6.842 -6.287 1.00 89.69 92 ALA A CA 1
ATOM 671 C C . ALA A 1 92 ? 1.081 -6.347 -4.843 1.00 89.69 92 ALA A C 1
ATOM 673 O O . ALA A 1 92 ? 0.812 -7.100 -3.906 1.00 89.69 92 ALA A O 1
ATOM 674 N N . CYS A 1 93 ? 1.461 -5.082 -4.649 1.00 89.75 93 CYS A N 1
ATOM 675 C CA . CYS A 1 93 ? 1.580 -4.506 -3.313 1.00 89.75 93 CYS A CA 1
ATOM 676 C C . CYS A 1 93 ? 0.237 -4.382 -2.592 1.00 89.75 93 CYS A C 1
ATOM 678 O O . CYS A 1 93 ? 0.158 -4.770 -1.431 1.00 89.75 93 CYS A O 1
ATOM 680 N N . LEU A 1 94 ? -0.823 -3.941 -3.274 1.00 86.38 94 LEU A N 1
ATOM 681 C CA . LEU A 1 94 ? -2.173 -3.862 -2.701 1.00 86.38 94 LEU A CA 1
ATOM 682 C C . LEU A 1 94 ? -2.726 -5.233 -2.288 1.00 86.38 94 LEU A C 1
ATOM 684 O O . LEU A 1 94 ? -3.451 -5.339 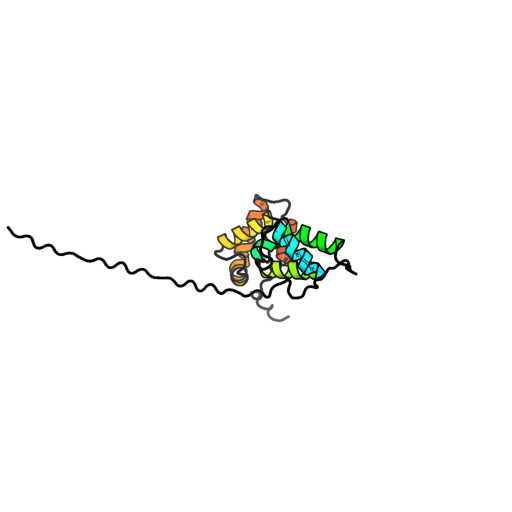-1.301 1.00 86.38 94 LEU A O 1
ATOM 688 N N . ALA A 1 95 ? -2.368 -6.295 -3.016 1.00 83.44 95 ALA A N 1
ATOM 689 C CA . ALA A 1 95 ? -2.738 -7.660 -2.648 1.00 83.44 95 ALA A CA 1
ATOM 690 C C . ALA A 1 95 ? -2.030 -8.150 -1.371 1.00 83.44 95 ALA A C 1
ATOM 692 O O . ALA A 1 95 ? -2.529 -9.062 -0.711 1.00 83.44 95 ALA A O 1
ATOM 693 N N . PHE A 1 96 ? -0.872 -7.575 -1.035 1.00 81.06 96 PHE A N 1
ATOM 694 C CA . PHE A 1 96 ? -0.111 -7.909 0.168 1.00 81.06 96 PHE A CA 1
ATOM 695 C C . PHE A 1 96 ? -0.474 -7.020 1.361 1.00 81.06 96 PHE A C 1
ATOM 697 O O . PHE A 1 96 ? -0.626 -7.517 2.473 1.00 81.06 96 PHE A O 1
ATOM 704 N N . ASP A 1 97 ? -0.582 -5.717 1.126 1.00 86.62 97 ASP A N 1
ATOM 705 C CA . ASP A 1 97 ? -0.908 -4.689 2.104 1.00 86.62 97 ASP A CA 1
ATOM 706 C C . ASP A 1 97 ? -1.899 -3.727 1.451 1.00 86.62 97 ASP A C 1
ATOM 708 O O . ASP A 1 97 ? -1.538 -2.891 0.626 1.00 86.62 97 ASP A O 1
ATOM 712 N N . TRP A 1 98 ? -3.170 -3.840 1.825 1.00 87.25 98 TRP A N 1
ATOM 713 C CA . TRP A 1 98 ? -4.229 -2.995 1.272 1.00 87.25 98 TRP A CA 1
ATOM 714 C C . TRP A 1 98 ? -4.117 -1.527 1.712 1.00 87.25 98 TRP A C 1
ATOM 716 O O . TRP A 1 98 ? -4.875 -0.696 1.227 1.00 87.25 98 TRP A O 1
ATOM 726 N N . THR A 1 99 ? -3.191 -1.205 2.622 1.00 90.75 99 THR A N 1
ATOM 727 C CA . THR A 1 99 ? -2.818 0.169 2.992 1.00 90.75 99 THR A CA 1
ATOM 728 C C . THR A 1 99 ? -1.623 0.688 2.188 1.00 90.75 99 THR A C 1
ATOM 730 O O . THR A 1 99 ? -1.093 1.764 2.464 1.00 90.75 99 THR A O 1
ATOM 733 N N . TRP A 1 100 ? -1.142 -0.071 1.202 1.00 88.31 100 TRP A N 1
ATOM 734 C CA . TRP A 1 100 ? -0.039 0.359 0.358 1.00 88.31 100 TRP A CA 1
ATOM 735 C C . TRP A 1 100 ? -0.421 1.567 -0.504 1.00 88.31 100 TRP A C 1
ATOM 737 O O . TRP A 1 100 ? -1.499 1.616 -1.084 1.00 88.31 100 TRP A O 1
ATOM 747 N N . GLY A 1 101 ? 0.493 2.534 -0.607 1.00 84.25 101 GLY A N 1
ATOM 748 C CA . GLY A 1 101 ? 0.241 3.821 -1.262 1.00 84.25 101 GLY A CA 1
ATOM 749 C C . GLY A 1 101 ? -0.236 4.910 -0.300 1.00 84.25 101 GLY A C 1
ATOM 750 O O . GLY A 1 101 ? -0.049 6.088 -0.594 1.00 84.25 101 GLY A O 1
ATOM 751 N N . GLU A 1 102 ? -0.731 4.530 0.880 1.00 89.62 102 GLU A N 1
ATOM 752 C CA . GLU A 1 102 ? -1.097 5.485 1.918 1.00 89.62 102 GLU A CA 1
ATOM 753 C C . GLU A 1 102 ? 0.119 6.077 2.626 1.00 89.62 102 GLU A C 1
ATOM 755 O O . GLU A 1 102 ? 1.221 5.510 2.666 1.00 89.62 102 GLU A O 1
ATOM 760 N N . SER A 1 103 ? -0.105 7.233 3.249 1.00 91.44 103 SER A N 1
ATOM 761 C CA . SER A 1 103 ? 0.924 7.907 4.029 1.00 91.44 103 SER A CA 1
ATOM 762 C C . SER A 1 103 ? 1.468 6.995 5.151 1.00 91.44 103 SER A C 1
ATOM 764 O O . SER A 1 103 ? 0.724 6.193 5.732 1.00 91.44 103 SER A O 1
ATOM 766 N N . PRO A 1 104 ? 2.741 7.157 5.569 1.00 89.88 104 PRO A N 1
ATOM 767 C CA . PRO A 1 104 ? 3.280 6.406 6.703 1.00 89.88 104 PRO A CA 1
ATOM 768 C C . PRO A 1 104 ? 2.465 6.560 7.996 1.00 89.88 104 PRO A C 1
ATOM 770 O O . PRO A 1 104 ? 2.401 5.621 8.792 1.00 89.88 104 PRO A O 1
ATOM 773 N N . CYS A 1 105 ? 1.822 7.716 8.215 1.00 94.88 105 CYS A N 1
ATOM 774 C CA . CYS A 1 105 ? 0.981 7.904 9.395 1.00 94.88 105 CYS A CA 1
ATOM 775 C C . CYS A 1 105 ? -0.315 7.095 9.303 1.00 94.88 105 CYS A C 1
ATOM 777 O O . CYS A 1 105 ? -0.659 6.403 10.263 1.00 94.88 105 CYS A O 1
ATOM 779 N N . ILE A 1 106 ? -0.987 7.123 8.146 1.00 95.38 106 ILE A N 1
ATOM 780 C CA . ILE A 1 106 ? -2.212 6.354 7.901 1.00 95.38 106 ILE A CA 1
ATOM 781 C C . ILE A 1 106 ? -1.939 4.861 8.093 1.00 95.38 106 ILE A C 1
ATOM 783 O O . ILE A 1 106 ? -2.620 4.210 8.889 1.00 95.38 106 ILE A O 1
ATOM 787 N N . ARG A 1 107 ? -0.871 4.340 7.478 1.00 94.00 107 ARG A N 1
ATOM 788 C CA . ARG A 1 107 ? -0.460 2.930 7.610 1.00 94.00 107 ARG A CA 1
ATOM 789 C C . ARG A 1 107 ? -0.172 2.540 9.062 1.00 94.00 107 ARG A C 1
ATOM 791 O O . ARG A 1 107 ? -0.650 1.512 9.544 1.00 94.00 107 ARG A O 1
ATOM 798 N N . ASN A 1 108 ? 0.559 3.379 9.801 1.00 94.81 108 ASN A N 1
ATOM 799 C CA . ASN A 1 108 ? 0.846 3.143 11.219 1.00 94.81 108 ASN A CA 1
ATOM 800 C C . ASN A 1 108 ? -0.433 3.140 12.073 1.00 94.81 108 ASN A C 1
ATOM 802 O O . ASN A 1 108 ? -0.591 2.291 12.952 1.00 94.81 108 ASN A O 1
ATOM 806 N N . CYS A 1 109 ? -1.362 4.061 11.813 1.00 97.88 109 CYS A N 1
ATOM 807 C CA . CYS A 1 109 ? -2.633 4.108 12.525 1.00 97.88 109 CYS A CA 1
ATOM 808 C C . CYS A 1 109 ? -3.532 2.912 12.205 1.00 97.88 109 CYS A C 1
ATOM 810 O O . CYS A 1 109 ? -4.141 2.367 13.127 1.00 97.88 109 CYS A O 1
ATOM 812 N N . ALA A 1 110 ? -3.571 2.453 10.953 1.00 96.94 110 ALA A N 1
ATOM 813 C CA . ALA A 1 110 ? -4.291 1.240 10.571 1.00 96.94 110 ALA A CA 1
ATOM 814 C C . ALA A 1 110 ? -3.709 0.006 11.278 1.00 96.94 110 ALA A C 1
ATOM 816 O O . ALA A 1 110 ? -4.451 -0.753 11.901 1.00 96.94 110 ALA A O 1
ATOM 817 N N . SER A 1 111 ? -2.380 -0.143 11.286 1.00 95.69 111 SER A N 1
ATOM 818 C CA . SER A 1 111 ? -1.688 -1.237 11.985 1.00 95.69 111 SER A CA 1
ATOM 819 C C . SER A 1 111 ? -1.974 -1.247 13.493 1.00 95.69 111 SER A C 1
ATOM 821 O O . SER A 1 111 ? -2.366 -2.275 14.049 1.00 95.69 111 SER A O 1
ATOM 823 N N . LYS A 1 112 ? -1.877 -0.091 14.166 1.00 97.44 112 LYS A N 1
ATOM 824 C CA . LYS A 1 112 ? -2.208 0.033 15.599 1.00 97.44 112 LYS A CA 1
ATOM 825 C C . LYS A 1 112 ? -3.676 -0.273 15.888 1.00 97.44 112 LYS A C 1
ATOM 827 O O . LYS A 1 112 ? -3.977 -0.908 16.896 1.00 97.44 112 LYS A O 1
ATOM 832 N N . ALA A 1 113 ? -4.587 0.179 15.029 1.00 98.00 113 ALA A N 1
ATOM 833 C CA . ALA A 1 113 ? -6.011 -0.090 15.175 1.00 98.00 113 ALA A CA 1
ATOM 834 C C . ALA A 1 113 ? -6.327 -1.582 15.008 1.00 98.00 113 ALA A C 1
ATOM 836 O O . ALA A 1 113 ? -7.074 -2.121 15.822 1.00 98.00 113 ALA A O 1
ATOM 837 N N . ALA A 1 114 ? -5.716 -2.249 14.023 1.00 97.69 114 ALA A N 1
ATOM 838 C CA . ALA A 1 114 ? -5.830 -3.691 13.808 1.00 97.69 114 ALA A CA 1
ATOM 839 C C . ALA A 1 114 ? -5.366 -4.477 15.045 1.00 97.69 114 ALA A C 1
ATOM 841 O O . ALA A 1 114 ? -6.127 -5.272 15.598 1.00 97.69 114 ALA A O 1
ATOM 842 N N . GLN A 1 115 ? -4.175 -4.160 15.563 1.00 97.75 115 GLN A N 1
ATOM 843 C CA . GLN A 1 115 ? -3.647 -4.778 16.784 1.00 97.75 115 GLN A CA 1
ATOM 844 C C . GLN A 1 115 ? -4.563 -4.546 17.994 1.00 97.75 115 GLN A C 1
ATOM 846 O O . GLN A 1 115 ? -4.795 -5.463 18.779 1.00 97.75 115 GLN A O 1
ATOM 851 N N . ALA A 1 116 ? -5.124 -3.341 18.135 1.00 98.25 116 ALA A N 1
ATOM 852 C CA . ALA A 1 116 ? -6.016 -3.000 19.242 1.00 98.25 116 ALA A CA 1
ATOM 853 C C . ALA A 1 116 ? -7.344 -3.777 19.230 1.00 98.25 116 ALA A C 1
ATOM 855 O O . ALA A 1 116 ? -7.971 -3.901 20.282 1.00 98.25 116 ALA A O 1
ATOM 856 N N . VAL A 1 117 ? -7.774 -4.287 18.072 1.00 98.19 117 VAL A N 1
ATOM 857 C CA . VAL A 1 117 ? -8.951 -5.165 17.950 1.00 98.19 117 VAL A CA 1
ATOM 858 C C . VAL A 1 117 ? -8.585 -6.649 17.855 1.00 98.19 117 VAL A C 1
ATOM 860 O O . VAL A 1 117 ? -9.471 -7.477 17.683 1.00 98.19 117 VAL A O 1
ATOM 863 N N . GLY A 1 118 ? -7.302 -6.995 18.004 1.00 97.50 118 GLY A N 1
ATOM 864 C CA . GLY A 1 118 ? -6.825 -8.377 17.952 1.00 97.50 118 GLY A CA 1
ATOM 865 C C . GLY A 1 118 ? -6.755 -8.974 16.544 1.00 97.50 118 GLY A C 1
ATOM 866 O O . GLY A 1 118 ? -6.737 -10.194 16.418 1.00 97.50 118 GLY A O 1
ATOM 867 N N . CYS A 1 119 ? -6.708 -8.141 15.502 1.00 96.75 119 CYS A N 1
ATOM 868 C CA . CYS A 1 119 ? -6.593 -8.574 14.110 1.00 96.75 119 CYS A CA 1
ATOM 869 C C . CYS A 1 119 ? -5.189 -8.313 13.548 1.00 96.75 119 CYS A C 1
ATOM 871 O O . CYS A 1 119 ? -4.522 -7.342 13.914 1.00 96.75 119 CYS A O 1
ATOM 873 N N . ASP A 1 120 ? -4.771 -9.144 12.594 1.00 94.00 120 ASP A N 1
ATOM 874 C CA . ASP A 1 120 ? -3.695 -8.783 11.670 1.00 94.00 120 ASP A CA 1
ATOM 875 C C . ASP A 1 120 ? -4.202 -7.708 10.694 1.00 94.00 120 ASP A C 1
ATOM 877 O O . ASP A 1 120 ? -5.369 -7.731 10.296 1.00 94.00 120 ASP A O 1
ATOM 881 N N . LEU A 1 121 ? -3.343 -6.762 10.298 1.00 91.88 121 LEU A N 1
ATOM 882 C CA . LEU A 1 121 ? -3.733 -5.692 9.370 1.00 91.88 121 LEU A CA 1
ATOM 883 C C . LEU A 1 121 ? -4.216 -6.250 8.022 1.00 91.88 121 LEU A C 1
ATOM 885 O O . LEU A 1 121 ? -5.084 -5.653 7.390 1.00 91.88 121 LEU A O 1
ATOM 889 N N . ASN A 1 122 ? -3.696 -7.398 7.593 1.00 89.12 122 ASN A N 1
ATOM 890 C CA . ASN A 1 122 ? -4.059 -8.033 6.331 1.00 89.12 122 ASN A CA 1
ATOM 891 C C . ASN A 1 122 ? -5.199 -9.055 6.475 1.00 89.12 122 ASN A C 1
ATOM 893 O O . ASN A 1 122 ? -5.732 -9.514 5.463 1.00 89.12 122 ASN A O 1
ATOM 897 N N . ASP A 1 123 ? -5.642 -9.378 7.698 1.00 91.62 123 ASP A N 1
ATOM 898 C CA . ASP A 1 123 ? -6.834 -10.201 7.923 1.00 91.62 123 ASP A CA 1
ATOM 899 C C . ASP A 1 123 ? -8.104 -9.351 7.786 1.00 91.62 123 ASP A C 1
ATOM 901 O O . ASP A 1 123 ? -8.748 -8.942 8.758 1.00 91.62 123 ASP A O 1
ATOM 905 N N . ARG A 1 124 ? -8.477 -9.077 6.532 1.00 89.94 124 ARG A N 1
ATOM 906 C CA . ARG A 1 124 ? -9.671 -8.288 6.207 1.00 89.94 124 ARG A CA 1
ATOM 907 C C . ARG A 1 124 ? -10.955 -8.875 6.782 1.00 89.94 124 ARG A C 1
ATOM 909 O O . ARG A 1 124 ? -11.845 -8.111 7.134 1.00 89.94 124 ARG A O 1
ATOM 916 N N . ILE A 1 125 ? -11.066 -10.199 6.898 1.00 91.31 125 ILE A N 1
ATOM 917 C CA . ILE A 1 125 ? -12.262 -10.834 7.465 1.00 91.31 125 ILE A CA 1
ATOM 918 C C . ILE A 1 125 ? -12.357 -10.495 8.955 1.00 91.31 125 ILE A C 1
ATOM 920 O O . ILE A 1 125 ? -13.412 -10.048 9.410 1.00 91.31 125 ILE A O 1
ATOM 924 N N . CYS A 1 126 ? -11.253 -10.624 9.697 1.00 94.81 126 CYS A N 1
ATOM 925 C CA . CYS A 1 126 ? -11.183 -10.199 11.094 1.00 94.81 126 CYS A CA 1
ATOM 926 C C . CYS A 1 126 ? -11.509 -8.708 11.239 1.00 94.81 126 CYS A C 1
ATOM 928 O O . CYS A 1 126 ? -12.416 -8.346 11.992 1.00 94.81 126 CYS A O 1
ATOM 930 N N . LEU A 1 127 ? -10.843 -7.839 10.469 1.00 95.38 127 LEU A N 1
ATOM 931 C CA . LEU A 1 127 ? -11.081 -6.395 10.534 1.00 95.38 127 LEU A CA 1
ATOM 932 C C . LEU A 1 127 ? -12.543 -6.036 10.251 1.00 95.38 127 LEU A C 1
ATOM 934 O O . LEU A 1 127 ? -13.090 -5.149 10.900 1.00 95.38 127 LEU A O 1
ATOM 938 N N . CYS A 1 128 ? -13.197 -6.746 9.334 1.00 94.62 128 CYS A N 1
ATOM 939 C CA . CYS A 1 128 ? -14.607 -6.544 9.022 1.00 94.62 128 CYS A CA 1
ATOM 940 C C . CYS A 1 128 ? -15.551 -7.011 10.131 1.00 94.62 128 CYS A C 1
ATOM 942 O O . CYS A 1 128 ? -16.496 -6.292 10.457 1.00 94.62 128 CYS A O 1
ATOM 944 N N . ASN A 1 129 ? -15.263 -8.137 10.785 1.00 9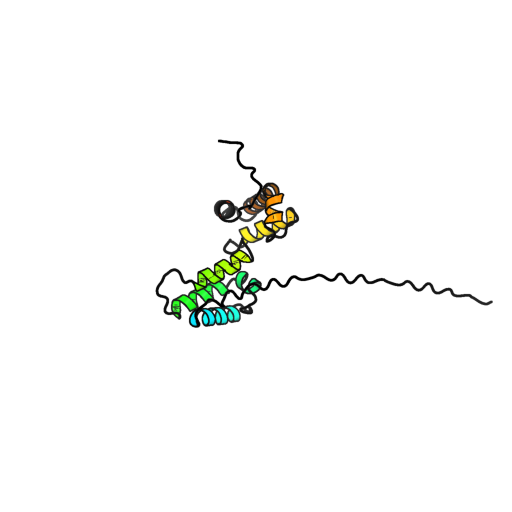5.31 129 ASN A N 1
ATOM 945 C CA . ASN A 1 129 ? -16.007 -8.573 11.974 1.00 95.31 129 ASN A CA 1
ATOM 946 C C . ASN A 1 129 ? -15.862 -7.585 13.145 1.00 95.31 129 ASN A C 1
ATOM 948 O O . ASN A 1 129 ? -16.745 -7.488 13.996 1.00 95.31 129 ASN A O 1
ATOM 952 N N . HIS A 1 130 ? -14.777 -6.809 13.159 1.00 96.25 130 HIS A N 1
ATOM 953 C CA . HIS A 1 130 ? -14.506 -5.764 14.142 1.00 96.25 130 HIS A CA 1
ATOM 954 C C . HIS A 1 130 ? -14.635 -4.341 13.571 1.00 96.25 130 HIS A C 1
ATOM 956 O O . HIS A 1 130 ? -14.118 -3.404 14.181 1.00 96.25 130 HIS A O 1
ATOM 962 N N . LYS A 1 131 ? -15.348 -4.142 12.448 1.00 94.88 131 LYS A N 1
ATOM 963 C CA . LYS A 1 131 ? -15.339 -2.887 11.665 1.00 94.88 131 LYS A CA 1
ATOM 964 C C . LYS A 1 131 ? -15.548 -1.638 12.517 1.00 94.88 131 LYS A C 1
ATOM 966 O O . LYS A 1 131 ? -14.755 -0.707 12.443 1.00 94.88 131 LYS A O 1
ATOM 971 N N . VAL A 1 132 ? -16.586 -1.619 13.355 1.00 96.00 132 VAL A N 1
ATOM 972 C CA . VAL A 1 132 ? -16.906 -0.454 14.200 1.00 96.00 132 VAL A CA 1
ATOM 973 C C . VAL A 1 132 ? -15.770 -0.147 15.180 1.00 96.00 132 VAL A C 1
ATOM 975 O O . VAL A 1 132 ? -15.340 1.001 15.291 1.00 96.00 132 VAL A O 1
ATOM 978 N N . ALA A 1 133 ? -15.247 -1.169 15.864 1.00 97.81 133 ALA A N 1
ATOM 979 C CA . ALA A 1 133 ? -14.159 -1.006 16.824 1.00 97.81 133 ALA A CA 1
ATOM 980 C C . ALA A 1 133 ? -12.846 -0.603 16.134 1.00 97.81 133 ALA A C 1
ATOM 982 O O . ALA A 1 133 ? -12.149 0.291 16.617 1.00 97.81 133 ALA A O 1
ATOM 983 N N . PHE A 1 134 ? -12.539 -1.216 14.989 1.00 97.62 134 PHE A N 1
ATOM 984 C CA . PHE A 1 134 ? -11.367 -0.907 14.177 1.00 97.62 134 PHE A CA 1
ATOM 985 C C . PHE A 1 134 ? -11.396 0.549 13.711 1.00 97.62 134 PHE A C 1
ATOM 987 O O . PHE A 1 134 ? -10.463 1.296 14.002 1.00 97.62 134 PHE A O 1
ATOM 994 N N . LEU A 1 135 ? -12.487 0.984 13.071 1.00 97.31 135 LEU A N 1
ATOM 995 C CA . LEU A 1 135 ? -12.617 2.348 12.554 1.00 97.31 135 LEU A CA 1
ATOM 996 C C . LEU A 1 135 ? -12.563 3.393 13.672 1.00 97.31 135 LEU A C 1
ATOM 998 O O . LEU A 1 135 ? -11.895 4.414 13.521 1.00 97.31 135 LEU A O 1
ATOM 1002 N N . ALA A 1 136 ? -13.183 3.123 14.825 1.00 98.12 136 ALA A N 1
ATOM 1003 C CA . ALA A 1 136 ? -13.093 4.015 15.978 1.00 98.12 136 ALA A CA 1
ATOM 1004 C C . ALA A 1 136 ? -11.638 4.198 16.454 1.00 98.12 136 ALA A C 1
ATOM 1006 O O . ALA A 1 136 ? -11.210 5.323 16.718 1.00 98.12 136 ALA A O 1
ATOM 1007 N N . LYS A 1 137 ? -10.853 3.114 16.538 1.00 98.50 137 LYS A N 1
ATOM 1008 C CA . LYS A 1 137 ? -9.430 3.175 16.920 1.00 98.50 137 LYS A CA 1
ATOM 1009 C C . LYS A 1 137 ? -8.567 3.825 15.841 1.00 98.50 137 LYS A C 1
ATOM 1011 O O . LYS A 1 137 ? -7.676 4.603 16.176 1.00 98.50 137 LYS A O 1
ATOM 1016 N N . PHE A 1 138 ? -8.847 3.533 14.575 1.00 98.25 138 PHE A N 1
ATOM 1017 C CA . PHE A 1 138 ? -8.150 4.098 13.428 1.00 98.25 138 PHE A CA 1
ATOM 1018 C C . PHE A 1 138 ? -8.303 5.620 13.388 1.00 98.25 138 PHE A C 1
ATOM 1020 O O . PHE A 1 138 ? -7.303 6.330 13.485 1.00 98.25 138 PHE A O 1
ATOM 1027 N N . TYR A 1 139 ? -9.534 6.135 13.374 1.00 98.25 139 TYR A N 1
ATOM 1028 C CA . TYR A 1 139 ? -9.770 7.579 13.330 1.00 98.25 139 TYR A CA 1
ATOM 1029 C C . TYR A 1 139 ? -9.293 8.294 14.595 1.00 98.25 139 TYR A C 1
ATOM 1031 O O . TYR A 1 139 ? -8.718 9.375 14.498 1.00 98.25 139 TYR A O 1
ATOM 1039 N N . ALA A 1 140 ? -9.431 7.681 15.776 1.00 98.44 140 ALA A N 1
ATOM 1040 C CA . ALA A 1 140 ? -8.842 8.237 16.994 1.00 98.44 140 ALA A CA 1
ATOM 1041 C C . ALA A 1 140 ? -7.310 8.352 16.893 1.00 98.44 140 ALA A C 1
ATOM 1043 O O . ALA A 1 140 ? -6.728 9.319 17.386 1.00 98.44 140 ALA A O 1
ATOM 1044 N N . CYS A 1 141 ? -6.639 7.393 16.249 1.00 98.56 141 CYS A N 1
ATOM 1045 C CA . CYS A 1 141 ? -5.208 7.490 15.988 1.00 98.56 141 CYS A CA 1
ATOM 1046 C C . CYS A 1 141 ? -4.887 8.628 15.009 1.00 98.56 141 CYS A C 1
ATOM 1048 O O . CYS A 1 141 ? -4.011 9.437 15.320 1.00 98.56 141 CYS A O 1
ATOM 1050 N N . ILE A 1 142 ? -5.609 8.738 13.887 1.00 98.31 142 ILE A N 1
ATOM 1051 C CA . ILE A 1 142 ? -5.384 9.788 12.877 1.00 98.31 142 ILE A CA 1
ATOM 1052 C C . ILE A 1 142 ? -5.550 11.182 13.487 1.00 98.31 142 ILE A C 1
ATOM 1054 O O . ILE A 1 142 ? -4.630 11.991 13.407 1.00 98.31 142 ILE A O 1
ATOM 1058 N N . THR A 1 143 ? -6.655 11.439 14.191 1.00 98.12 143 THR A N 1
ATOM 1059 C CA . THR A 1 143 ? -6.920 12.738 14.832 1.00 98.12 143 THR A CA 1
ATOM 1060 C C . THR A 1 143 ? -5.809 13.152 15.799 1.00 98.12 143 THR A C 1
ATOM 1062 O O . THR A 1 143 ? -5.465 14.329 15.874 1.00 98.12 143 THR A O 1
ATOM 1065 N N . ASN A 1 144 ? -5.213 12.193 16.514 1.00 98.25 144 ASN A N 1
ATOM 1066 C CA . ASN A 1 144 ? -4.180 12.474 17.512 1.00 98.25 144 ASN A CA 1
ATOM 1067 C C . ASN A 1 144 ? -2.757 12.573 16.941 1.00 98.25 144 ASN A C 1
ATOM 1069 O O . ASN A 1 144 ? -1.905 13.191 17.574 1.00 98.25 144 ASN A O 1
ATOM 1073 N N . ASN A 1 145 ? -2.467 11.941 15.798 1.00 97.94 145 ASN A N 1
ATOM 1074 C CA . ASN A 1 145 ? -1.090 11.798 15.296 1.00 97.94 145 ASN A CA 1
ATOM 1075 C C . ASN A 1 145 ? -0.859 12.461 13.929 1.00 97.94 145 ASN A C 1
ATOM 1077 O O . ASN A 1 145 ? 0.261 12.871 13.637 1.00 97.94 145 ASN A O 1
ATOM 1081 N N . CYS A 1 146 ? -1.891 12.577 13.094 1.00 97.12 146 CYS A N 1
ATOM 1082 C CA . CYS A 1 146 ? -1.827 13.206 11.774 1.00 97.12 146 CYS A CA 1
ATOM 1083 C C . CYS A 1 146 ? -3.173 13.843 11.388 1.00 97.12 146 CYS A C 1
ATOM 1085 O O . CYS A 1 146 ? -3.791 13.443 10.402 1.00 97.12 146 CYS A O 1
ATOM 1087 N N . PRO A 1 147 ? -3.629 14.877 12.121 1.00 97.00 147 PRO A N 1
ATOM 1088 C CA . PRO A 1 147 ? -4.933 15.501 11.882 1.00 97.00 147 PRO A CA 1
ATOM 1089 C C . PRO A 1 147 ? -5.075 16.099 10.475 1.00 97.00 147 PRO A C 1
ATOM 1091 O O . PRO A 1 147 ? -6.173 16.115 9.931 1.00 97.00 147 PRO A O 1
ATOM 1094 N N . ALA A 1 148 ? -3.971 16.533 9.856 1.00 97.44 148 ALA A N 1
ATOM 1095 C CA . ALA A 1 148 ? -3.965 17.035 8.480 1.00 97.44 148 ALA A CA 1
ATOM 1096 C C . ALA A 1 148 ? -4.323 15.969 7.424 1.00 97.44 148 ALA A C 1
ATOM 1098 O O . ALA A 1 148 ? -4.623 16.329 6.296 1.00 97.44 148 ALA A O 1
ATOM 1099 N N . GLN A 1 149 ? -4.293 14.680 7.781 1.00 96.12 149 GLN A N 1
ATOM 1100 C CA . GLN A 1 149 ? -4.598 13.552 6.891 1.00 96.12 149 GLN A CA 1
ATOM 1101 C C . GLN A 1 149 ? -5.954 12.908 7.202 1.00 96.12 149 GLN A C 1
ATOM 1103 O O . GLN A 1 149 ? -6.230 11.800 6.752 1.00 96.12 149 GLN A O 1
ATOM 1108 N N . LEU A 1 150 ? -6.798 13.558 8.013 1.00 96.94 150 LEU A N 1
ATOM 1109 C CA . LEU A 1 150 ? -8.095 12.996 8.384 1.00 96.94 150 LEU A CA 1
ATOM 1110 C C . LEU A 1 150 ? -9.013 12.814 7.170 1.00 96.94 150 LEU A C 1
ATOM 1112 O O . LEU A 1 150 ? -9.666 11.780 7.067 1.00 96.94 150 LEU A O 1
ATOM 1116 N N . GLU A 1 151 ? -9.038 13.786 6.258 1.00 96.44 151 GLU A N 1
ATOM 1117 C CA . GLU A 1 151 ? -9.832 13.710 5.028 1.00 96.44 151 GLU A CA 1
ATOM 1118 C C . GLU A 1 151 ? -9.326 12.593 4.103 1.00 96.44 151 GLU A C 1
ATOM 1120 O O . GLU A 1 151 ? -10.110 11.744 3.682 1.00 96.44 151 GLU A O 1
ATOM 1125 N N . ASP A 1 152 ? -8.009 12.517 3.880 1.00 93.62 152 ASP A N 1
ATOM 1126 C CA . ASP A 1 152 ? -7.380 11.444 3.096 1.00 93.62 152 ASP A CA 1
ATOM 1127 C C . ASP A 1 152 ? -7.713 10.062 3.676 1.00 93.62 152 ASP A C 1
ATOM 1129 O O . ASP A 1 152 ? -8.153 9.166 2.959 1.00 93.62 152 ASP A O 1
ATOM 1133 N N . ALA A 1 153 ? -7.598 9.908 4.999 1.00 94.69 153 ALA A N 1
ATOM 1134 C CA . ALA A 1 153 ? -7.916 8.665 5.693 1.00 94.69 153 ALA A CA 1
ATOM 1135 C C . ALA A 1 153 ? -9.399 8.274 5.569 1.00 94.69 153 ALA A C 1
ATOM 1137 O O . ALA A 1 153 ? -9.715 7.087 5.473 1.00 94.69 153 ALA A O 1
ATOM 1138 N N . GLN A 1 154 ? -10.317 9.245 5.591 1.00 95.19 154 GLN A N 1
ATOM 1139 C CA . GLN A 1 154 ? -11.749 8.997 5.396 1.00 95.19 154 GLN A CA 1
ATOM 1140 C C . GLN A 1 154 ? -12.048 8.538 3.968 1.00 95.19 154 GLN A C 1
ATOM 1142 O O . GLN A 1 154 ? -12.782 7.564 3.788 1.00 95.19 154 GLN A O 1
ATOM 1147 N N . ASN A 1 155 ? -11.451 9.203 2.977 1.00 93.31 155 ASN A N 1
ATOM 1148 C CA . ASN A 1 155 ? -11.589 8.836 1.572 1.00 93.31 155 ASN A CA 1
ATOM 1149 C C . ASN A 1 155 ? -11.048 7.424 1.326 1.00 93.31 155 ASN A C 1
ATOM 1151 O O . ASN A 1 155 ? -11.785 6.589 0.808 1.00 93.31 155 ASN A O 1
ATOM 1155 N N . PHE A 1 156 ? -9.838 7.130 1.808 1.00 92.12 156 PHE A N 1
ATOM 1156 C CA . PHE A 1 156 ? -9.211 5.809 1.726 1.00 92.12 156 PHE A CA 1
ATOM 1157 C C . PHE A 1 156 ? -10.082 4.694 2.325 1.00 92.12 156 PHE A C 1
ATOM 1159 O O . PHE A 1 156 ? -10.316 3.661 1.699 1.00 92.12 156 PHE A O 1
ATOM 1166 N N . ILE A 1 157 ? -10.623 4.882 3.535 1.00 92.94 157 ILE A N 1
ATOM 1167 C CA . ILE A 1 157 ? -11.507 3.872 4.140 1.00 92.94 157 ILE A CA 1
ATOM 1168 C C . ILE A 1 157 ? -12.783 3.678 3.313 1.00 92.94 157 ILE A C 1
ATOM 1170 O O . ILE A 1 157 ? -13.266 2.549 3.206 1.00 92.94 157 ILE A O 1
ATOM 1174 N N . ALA A 1 158 ? -13.340 4.748 2.744 1.00 90.12 158 ALA A N 1
ATOM 1175 C CA . ALA A 1 158 ? -14.555 4.672 1.940 1.00 90.12 158 ALA A CA 1
ATOM 1176 C C . ALA A 1 158 ? -14.339 3.934 0.608 1.00 90.12 158 ALA A C 1
ATOM 1178 O O . ALA A 1 158 ? -15.239 3.215 0.168 1.00 90.12 158 ALA A O 1
ATOM 1179 N N . THR A 1 159 ? -13.174 4.094 -0.021 1.00 87.50 159 THR A N 1
ATOM 1180 C CA . THR A 1 159 ? -12.852 3.490 -1.321 1.00 87.50 159 THR A CA 1
ATOM 1181 C C . THR A 1 159 ? -12.289 2.084 -1.192 1.00 87.50 159 THR A C 1
ATOM 1183 O O . THR A 1 159 ? -12.718 1.180 -1.910 1.00 87.50 159 THR A O 1
ATOM 1186 N N . ASP A 1 160 ? -11.355 1.884 -0.267 1.00 86.00 160 ASP A N 1
ATOM 1187 C CA . ASP A 1 160 ? -10.495 0.706 -0.280 1.00 86.00 160 ASP A CA 1
ATOM 1188 C C . ASP A 1 160 ? -10.878 -0.309 0.796 1.00 86.00 160 ASP A C 1
ATOM 1190 O O . ASP A 1 160 ? -10.779 -1.519 0.560 1.00 86.00 160 ASP A O 1
ATOM 1194 N N . PHE A 1 161 ? -11.390 0.118 1.956 1.00 90.12 161 PHE A N 1
ATOM 1195 C CA . PHE A 1 161 ? -11.781 -0.787 3.046 1.00 90.12 161 PHE A CA 1
ATOM 1196 C C . PHE A 1 161 ? -13.215 -1.333 2.892 1.00 90.12 161 PHE A C 1
ATOM 1198 O O . PHE A 1 161 ? -14.121 -1.072 3.690 1.00 90.12 161 PHE A O 1
ATOM 1205 N N . ILE A 1 162 ? -13.415 -2.145 1.852 1.00 87.31 162 ILE A N 1
ATOM 1206 C CA . ILE A 1 162 ? -14.689 -2.814 1.557 1.00 87.31 162 ILE A CA 1
ATOM 1207 C C . ILE A 1 162 ? -14.772 -4.154 2.300 1.00 87.31 162 ILE A C 1
ATOM 1209 O O . ILE A 1 162 ? -13.919 -5.028 2.131 1.00 87.31 162 ILE A O 1
ATOM 1213 N N . CYS A 1 163 ? -15.836 -4.332 3.086 1.00 88.88 163 CYS A N 1
ATOM 1214 C CA . CYS A 1 163 ? 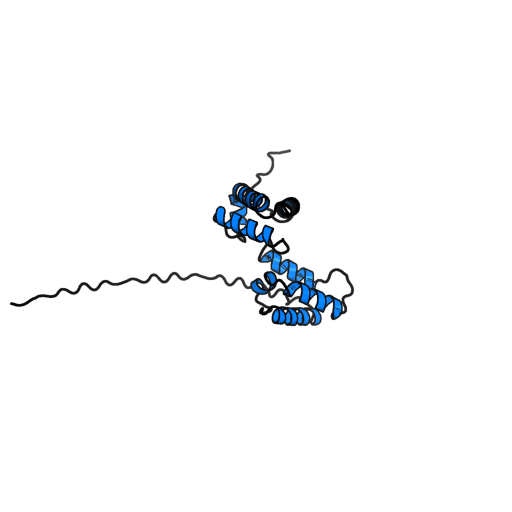-16.115 -5.573 3.801 1.00 88.88 163 CYS A CA 1
ATOM 1215 C C . CYS A 1 163 ? -17.025 -6.492 2.985 1.00 88.88 163 CYS A C 1
ATOM 1217 O O . CYS A 1 163 ? -18.157 -6.095 2.717 1.00 88.88 163 CYS A O 1
ATOM 1219 N N . PRO A 1 164 ? -16.581 -7.712 2.618 1.00 76.75 164 PRO A N 1
ATOM 1220 C CA . PRO A 1 164 ? -17.334 -8.555 1.698 1.00 76.75 164 PRO A CA 1
ATOM 1221 C C . PRO A 1 164 ? -18.752 -8.919 2.159 1.00 76.75 164 PRO A C 1
ATOM 1223 O O . PRO A 1 164 ? -19.615 -9.016 1.300 1.00 76.75 164 PRO A O 1
ATOM 1226 N N . ILE A 1 165 ? -19.035 -9.123 3.457 1.00 66.19 165 ILE A N 1
ATOM 1227 C CA . ILE A 1 165 ? -20.380 -9.498 3.946 1.00 66.19 165 ILE A CA 1
ATOM 1228 C C . ILE A 1 165 ? -20.531 -9.149 5.443 1.00 66.19 165 ILE A C 1
ATOM 1230 O O . ILE A 1 165 ? -20.030 -9.903 6.269 1.00 66.19 165 ILE A O 1
ATOM 1234 N N . VAL A 1 166 ? -21.239 -8.062 5.800 1.00 52.47 166 VAL A N 1
ATOM 1235 C CA . VAL A 1 166 ? -22.028 -7.963 7.062 1.00 52.47 166 VAL A CA 1
ATOM 1236 C C . VAL A 1 166 ? -23.187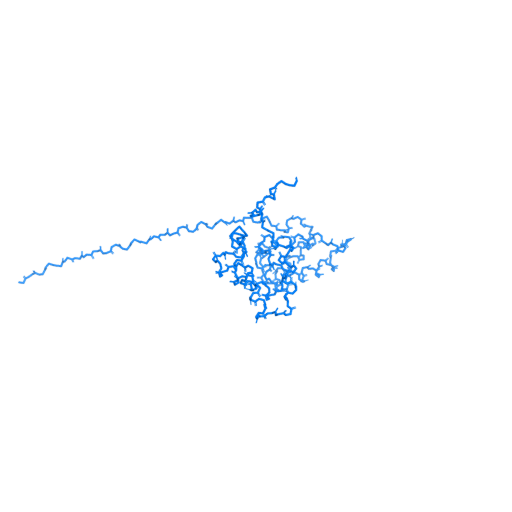 -6.944 7.023 1.00 52.47 166 VAL A C 1
ATOM 1238 O O . VAL A 1 166 ? -23.766 -6.672 8.068 1.00 52.47 166 VAL A O 1
ATOM 1241 N N . ASP A 1 167 ? -23.580 -6.396 5.871 1.00 46.41 167 ASP A N 1
ATOM 1242 C CA . ASP A 1 167 ? -24.867 -5.691 5.800 1.00 46.41 167 ASP A CA 1
ATOM 1243 C C . ASP A 1 167 ? -25.918 -6.700 5.317 1.00 46.41 167 ASP A C 1
ATOM 1245 O O . ASP A 1 167 ?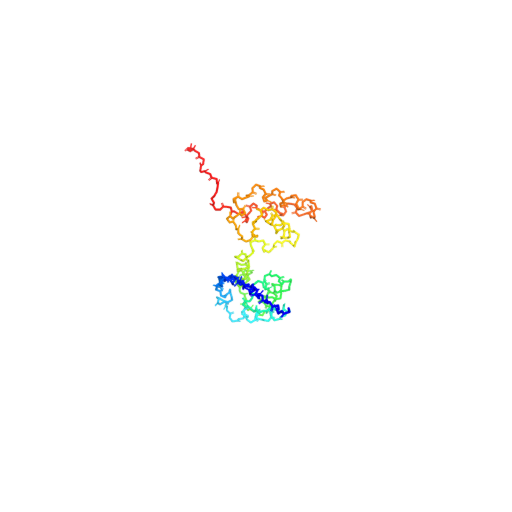 -25.823 -7.165 4.175 1.00 46.41 167 ASP A O 1
ATOM 1249 N N . PRO A 1 168 ? -26.885 -7.128 6.159 1.00 53.66 168 PRO A N 1
ATOM 1250 C CA . PRO A 1 168 ? -28.017 -7.883 5.646 1.00 53.66 168 PRO A CA 1
ATOM 1251 C C . PRO A 1 168 ? -28.697 -7.039 4.556 1.00 53.66 168 PRO A C 1
ATOM 1253 O O . PRO A 1 168 ? -28.813 -5.820 4.721 1.00 53.66 168 PRO A O 1
ATOM 1256 N N . PRO A 1 169 ? -29.138 -7.647 3.439 1.00 50.19 169 PRO A N 1
ATOM 1257 C CA . PRO A 1 169 ? -29.877 -6.917 2.419 1.00 50.19 169 PRO A CA 1
ATOM 1258 C C . PRO A 1 169 ? -31.070 -6.197 3.071 1.00 50.19 169 PRO A C 1
ATOM 1260 O O . PRO A 1 169 ? -31.690 -6.769 3.977 1.00 50.19 169 PRO A O 1
ATOM 1263 N N . PRO A 1 170 ? -31.398 -4.956 2.655 1.00 47.53 170 PRO A N 1
ATOM 1264 C CA . PRO A 1 170 ? -32.559 -4.255 3.182 1.00 47.53 170 PRO A CA 1
ATOM 1265 C C . PRO A 1 170 ? -33.793 -5.151 3.008 1.00 47.53 170 PRO A C 1
ATOM 1267 O O . PRO A 1 170 ? -33.958 -5.740 1.935 1.00 47.53 170 PRO A O 1
ATOM 1270 N N . PRO A 1 171 ? -34.636 -5.313 4.044 1.00 62.38 171 PRO A N 1
ATOM 1271 C CA . PRO A 1 171 ? -35.823 -6.143 3.934 1.00 62.38 171 PRO A CA 1
ATOM 1272 C C . PRO A 1 171 ? -36.769 -5.493 2.922 1.00 62.38 171 PRO A C 1
ATOM 1274 O O . PRO A 1 171 ? -37.436 -4.525 3.258 1.00 62.38 171 PRO A O 1
ATOM 1277 N N . ASN A 1 172 ? -36.773 -6.031 1.700 1.00 60.72 172 ASN A N 1
ATOM 1278 C CA . ASN A 1 172 ? -37.704 -5.785 0.597 1.00 60.72 172 ASN A CA 1
ATOM 1279 C C . ASN A 1 172 ? -38.083 -4.307 0.363 1.00 60.72 172 ASN A C 1
ATOM 1281 O O . ASN A 1 172 ? -38.986 -3.779 1.012 1.00 60.72 172 ASN A O 1
ATOM 1285 N N . ALA A 1 173 ? -37.439 -3.684 -0.630 1.00 42.69 173 ALA A N 1
ATOM 1286 C CA . ALA A 1 173 ? -38.023 -2.555 -1.357 1.00 42.69 173 ALA A CA 1
ATOM 1287 C C . ALA A 1 173 ? -39.026 -3.063 -2.404 1.00 42.69 173 ALA A C 1
ATOM 1289 O O . ALA A 1 173 ? -38.740 -4.124 -3.009 1.00 42.69 173 ALA A O 1
#

Organism: Psilocybe cyanescens (NCBI:txid93625)

Sequence (173 aa):
MRLTFSLLASTFITLLSLTTTKAQTTAAWWNSLLTCPVQCATSAAANAGCDINDLKCLCNSSTFLTDFRNCVELSCAVTSNANPAIAAFSNACLAFDWTWGESPCIRNCASKAAQAVGCDLNDRICLCNHKVAFLAKFYACITNNCPAQLEDAQNFIATDFICPIVDPPPPNA